Protein AF-A0A4Y9JCP2-F1 (afdb_monomer_lite)

Structure (mmCIF, N/CA/C/O backbone):
data_AF-A0A4Y9JCP2-F1
#
_entry.id   AF-A0A4Y9JCP2-F1
#
loop_
_atom_site.group_PDB
_atom_site.id
_atom_site.type_symbol
_atom_site.label_atom_id
_atom_site.label_alt_id
_atom_site.label_comp_id
_atom_site.label_asym_id
_atom_site.label_entity_id
_atom_site.label_seq_id
_atom_site.pdbx_PDB_ins_code
_atom_site.Cartn_x
_atom_site.Cartn_y
_atom_site.Cartn_z
_atom_site.occupancy
_atom_site.B_iso_or_equiv
_atom_site.auth_seq_id
_atom_site.auth_comp_id
_atom_site.auth_asym_id
_atom_site.auth_atom_id
_atom_site.pdbx_PDB_model_num
ATOM 1 N N . MET A 1 1 ? -7.286 -3.698 24.783 1.00 91.06 1 MET A N 1
ATOM 2 C CA . MET A 1 1 ? -8.332 -2.692 24.458 1.00 91.06 1 MET A CA 1
ATOM 3 C C . MET A 1 1 ? -8.678 -2.871 23.000 1.00 91.06 1 MET A C 1
ATOM 5 O O . MET A 1 1 ? -7.768 -2.826 22.181 1.00 91.06 1 MET A O 1
ATOM 9 N N . LYS A 1 2 ? -9.954 -3.065 22.662 1.00 96.06 2 LYS A N 1
ATOM 10 C CA . LYS A 1 2 ? -10.381 -3.260 21.271 1.00 96.06 2 LYS A CA 1
ATOM 11 C C . LYS A 1 2 ? -10.750 -1.937 20.608 1.00 96.06 2 LYS A C 1
ATOM 13 O O . LYS A 1 2 ? -11.146 -0.980 21.267 1.00 96.06 2 LYS A O 1
ATOM 18 N N . LYS A 1 3 ? -10.600 -1.884 19.287 1.00 95.44 3 LYS A N 1
ATOM 19 C CA . LYS A 1 3 ? -11.032 -0.769 18.443 1.00 95.44 3 LYS A CA 1
ATOM 20 C C . LYS A 1 3 ? -11.722 -1.319 17.204 1.00 95.44 3 LYS A C 1
ATOM 22 O O . LYS A 1 3 ? -11.212 -2.228 16.549 1.00 95.44 3 LYS A O 1
ATOM 27 N N . ARG A 1 4 ? -12.849 -0.714 16.839 1.00 98.00 4 ARG A N 1
ATOM 28 C CA . ARG A 1 4 ? -13.534 -0.976 15.574 1.00 98.00 4 ARG A CA 1
ATOM 29 C C . ARG A 1 4 ? -12.854 -0.221 14.431 1.00 98.00 4 ARG A C 1
ATOM 31 O O . ARG A 1 4 ? -12.680 0.996 14.492 1.00 98.00 4 ARG A O 1
ATOM 38 N N . CYS A 1 5 ? -12.473 -0.936 13.373 1.00 98.12 5 CYS A N 1
ATOM 39 C CA . CYS A 1 5 ? -11.957 -0.321 12.150 1.00 98.12 5 CYS A CA 1
ATOM 40 C C . CYS A 1 5 ? -13.052 0.510 11.461 1.00 98.12 5 CYS A C 1
ATOM 42 O O . CYS A 1 5 ? -14.151 0.012 11.231 1.00 98.12 5 CYS A O 1
ATOM 44 N N . ILE A 1 6 ? -12.753 1.745 11.045 1.00 97.31 6 ILE A N 1
ATOM 45 C CA . ILE A 1 6 ? -13.758 2.593 10.371 1.00 97.31 6 ILE A CA 1
ATOM 46 C C . ILE A 1 6 ? -14.119 2.126 8.955 1.00 97.31 6 ILE A C 1
ATOM 48 O O . ILE A 1 6 ? -15.118 2.582 8.416 1.00 97.31 6 ILE A O 1
ATOM 52 N N . LYS A 1 7 ? -13.303 1.258 8.338 1.00 97.94 7 LYS A N 1
ATOM 53 C CA . LYS A 1 7 ? -13.497 0.820 6.947 1.00 97.94 7 LYS A CA 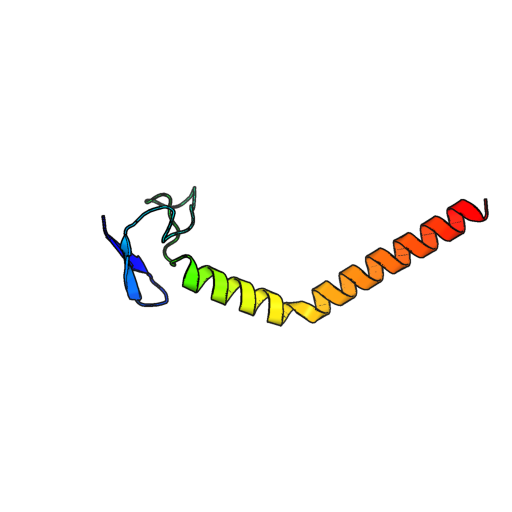1
ATOM 54 C C . LYS A 1 7 ? -14.145 -0.557 6.830 1.00 97.94 7 LYS A C 1
ATOM 56 O O . LYS A 1 7 ? -15.091 -0.696 6.071 1.00 97.94 7 LYS A O 1
ATOM 61 N N . CYS A 1 8 ? -13.635 -1.563 7.544 1.00 97.81 8 CYS A N 1
ATOM 62 C CA . CYS A 1 8 ? -14.213 -2.914 7.527 1.00 97.81 8 CYS A CA 1
ATOM 63 C C . CYS A 1 8 ? -15.140 -3.200 8.713 1.00 97.81 8 CYS A C 1
ATOM 65 O O . CYS A 1 8 ? -15.696 -4.286 8.784 1.00 97.81 8 CYS A O 1
ATOM 67 N N . HIS A 1 9 ? -15.267 -2.271 9.667 1.00 98.06 9 HIS A N 1
ATOM 68 C CA . HIS A 1 9 ? -16.130 -2.386 10.850 1.00 98.06 9 HIS A CA 1
ATOM 69 C C . HIS A 1 9 ? -15.873 -3.579 11.782 1.00 98.06 9 HIS A C 1
ATOM 71 O O . HIS A 1 9 ? -16.593 -3.734 12.760 1.00 98.06 9 HIS A O 1
ATOM 77 N N . GLN A 1 10 ? -14.804 -4.344 11.562 1.00 98.12 10 GLN A N 1
ATOM 78 C CA . GLN A 1 10 ? -14.360 -5.395 12.473 1.00 98.12 10 GLN A CA 1
ATOM 79 C C . GLN A 1 10 ? -13.692 -4.802 13.717 1.00 98.12 10 GLN A C 1
ATOM 81 O O . GLN A 1 10 ? -12.901 -3.853 13.618 1.00 98.12 10 GLN A O 1
ATOM 86 N N . GLU A 1 11 ? -13.974 -5.395 14.873 1.00 98.00 11 GLU A N 1
ATOM 87 C CA . GLU A 1 11 ? -13.243 -5.135 16.109 1.00 98.00 11 GLU A CA 1
ATOM 88 C C . GLU A 1 11 ? -11.933 -5.917 16.131 1.00 98.00 11 GLU A C 1
ATOM 90 O O . GLU A 1 11 ? -11.898 -7.116 15.861 1.00 98.00 11 GLU A O 1
ATOM 95 N N . LYS A 1 12 ? -10.836 -5.227 16.440 1.00 97.44 12 LYS A N 1
ATOM 96 C CA . LYS A 1 12 ? -9.504 -5.822 16.579 1.00 97.44 12 LYS A CA 1
ATOM 97 C C . LYS A 1 12 ? -8.815 -5.239 17.811 1.00 97.44 12 LYS A C 1
ATOM 99 O O . LYS A 1 12 ? -9.143 -4.127 18.230 1.00 97.44 12 LYS A O 1
ATOM 104 N N . GLU A 1 13 ? -7.844 -5.953 18.373 1.00 97.62 13 GLU A N 1
ATOM 105 C CA . GLU A 1 13 ? -7.022 -5.407 19.461 1.00 97.62 13 GLU A CA 1
ATOM 106 C C . GLU A 1 13 ? -6.289 -4.146 18.995 1.00 97.62 13 GLU A C 1
ATOM 108 O O . GLU A 1 13 ? -5.674 -4.142 17.924 1.00 97.62 13 GLU A O 1
ATOM 113 N N . LEU A 1 14 ? -6.350 -3.075 19.789 1.00 96.69 14 LEU A N 1
ATOM 114 C CA . LEU A 1 14 ? -5.669 -1.818 19.507 1.00 96.69 14 LEU A CA 1
ATOM 115 C C . LEU A 1 14 ? -4.185 -1.942 19.841 1.00 96.69 14 LEU A C 1
ATOM 117 O O . LEU A 1 14 ? -3.723 -1.548 20.908 1.00 96.69 14 LEU A O 1
ATOM 121 N N . ASN A 1 15 ? -3.448 -2.513 18.903 1.00 96.69 15 ASN A N 1
ATOM 122 C CA . ASN A 1 15 ? -2.012 -2.691 18.979 1.00 96.69 15 ASN A CA 1
ATOM 123 C C . ASN A 1 15 ? -1.373 -2.475 17.603 1.00 96.69 15 ASN A C 1
ATOM 125 O O . ASN A 1 15 ? -2.050 -2.325 16.579 1.00 96.69 15 ASN A O 1
ATOM 129 N N . GLU A 1 16 ? -0.044 -2.497 17.583 1.00 96.75 16 GLU A N 1
ATOM 130 C CA . GLU A 1 16 ? 0.754 -2.304 16.374 1.00 96.75 16 GLU A CA 1
ATOM 131 C C . GLU A 1 16 ? 0.553 -3.401 15.334 1.00 96.75 16 GLU A C 1
ATOM 133 O O . GLU A 1 16 ? 0.871 -3.182 14.169 1.00 96.75 16 GLU A O 1
ATOM 138 N N . THR A 1 17 ? 0.029 -4.568 15.710 1.00 97.38 17 THR A N 1
ATOM 139 C CA . THR A 1 17 ? -0.247 -5.669 14.783 1.00 97.38 17 THR A CA 1
ATOM 140 C C . THR A 1 17 ? -1.456 -5.352 13.909 1.00 97.38 17 THR A C 1
ATOM 142 O O . THR A 1 17 ? -1.391 -5.524 12.692 1.00 97.38 17 THR A O 1
ATOM 145 N N . ASN A 1 18 ? -2.524 -4.810 14.499 1.00 97.94 18 ASN A N 1
ATOM 146 C CA . ASN A 1 18 ? -3.790 -4.564 13.806 1.00 97.94 18 ASN A CA 1
ATOM 147 C C . ASN A 1 18 ? -3.929 -3.148 13.246 1.00 97.94 18 ASN A C 1
ATOM 149 O O . ASN A 1 18 ? -4.573 -2.971 12.208 1.00 97.94 18 ASN A O 1
ATOM 153 N N . PHE A 1 19 ? -3.335 -2.142 13.894 1.00 98.19 19 PHE A N 1
ATOM 154 C CA . PHE A 1 19 ? -3.479 -0.736 13.516 1.00 98.19 19 PHE A CA 1
ATOM 155 C C . PHE A 1 19 ? -2.106 -0.081 13.282 1.00 98.19 19 PHE A C 1
ATOM 157 O O . PHE A 1 19 ? -1.205 -0.215 14.108 1.00 98.19 19 PHE A O 1
ATOM 164 N N . PRO A 1 20 ? -1.903 0.637 12.159 1.00 97.38 20 PRO A N 1
ATOM 165 C CA . PRO A 1 20 ? -0.688 1.419 11.938 1.00 97.38 20 PRO A CA 1
ATOM 166 C C . PRO A 1 20 ? -0.517 2.518 12.991 1.00 97.38 20 PRO A C 1
ATOM 168 O O . PRO A 1 20 ? -1.497 3.160 13.376 1.00 97.38 20 PRO A O 1
ATOM 171 N N . LYS A 1 21 ? 0.730 2.811 13.380 1.00 97.44 21 LYS A N 1
ATOM 172 C CA . LYS A 1 21 ? 1.038 3.983 14.211 1.00 97.44 21 LYS A CA 1
ATOM 173 C C . LYS A 1 21 ? 0.669 5.272 13.482 1.00 97.44 21 LYS A C 1
ATOM 175 O O . LYS A 1 21 ? 0.997 5.457 12.310 1.00 97.44 21 LYS A O 1
ATOM 180 N N . LYS A 1 22 ? 0.040 6.194 14.205 1.00 96.75 22 LYS A N 1
ATOM 181 C CA . LYS A 1 22 ? -0.252 7.554 13.749 1.00 96.75 22 LYS A CA 1
ATOM 182 C C . LYS A 1 22 ? 0.047 8.522 14.888 1.00 96.75 22 LYS A C 1
ATOM 184 O O . LYS A 1 22 ? -0.791 8.710 15.767 1.00 96.75 22 LYS A O 1
ATOM 189 N N . LYS A 1 23 ? 1.234 9.141 14.840 1.00 94.94 23 LYS A N 1
ATOM 190 C CA . LYS A 1 23 ? 1.763 10.030 15.896 1.00 94.94 23 LYS A CA 1
ATOM 191 C C . LYS A 1 23 ? 0.779 11.138 16.287 1.00 94.94 23 LYS A C 1
ATOM 193 O O . LYS A 1 23 ? 0.578 11.389 17.462 1.00 94.94 23 LYS A O 1
ATOM 198 N N . ASN A 1 24 ? 0.085 11.710 15.304 1.00 94.06 24 ASN A N 1
ATOM 199 C CA . ASN A 1 24 ? -0.832 12.837 15.508 1.00 94.06 24 ASN A CA 1
ATOM 200 C C . ASN A 1 24 ? -2.278 12.391 15.800 1.00 94.06 24 ASN A C 1
ATOM 202 O O . ASN A 1 24 ? -3.223 13.104 15.475 1.00 94.06 24 ASN A O 1
ATOM 206 N N . SER A 1 25 ? -2.491 11.171 16.297 1.00 94.50 25 SER A N 1
ATOM 207 C CA . SER A 1 25 ? -3.826 10.691 16.670 1.00 94.50 25 SER A CA 1
ATOM 208 C C . SER A 1 25 ? -3.944 10.574 18.182 1.00 94.50 25 SER A C 1
ATOM 210 O O . SER A 1 25 ? -2.988 10.175 18.838 1.00 94.50 25 SER A O 1
ATOM 212 N N . LYS A 1 26 ? -5.143 10.835 18.719 1.00 91.38 26 LYS A N 1
ATOM 213 C CA . LYS A 1 26 ? -5.432 10.728 20.159 1.00 91.38 26 LYS A CA 1
ATOM 214 C C . LYS A 1 26 ? -5.015 9.379 20.761 1.00 91.38 26 LYS A C 1
ATOM 216 O O . LYS A 1 26 ? -4.591 9.330 21.903 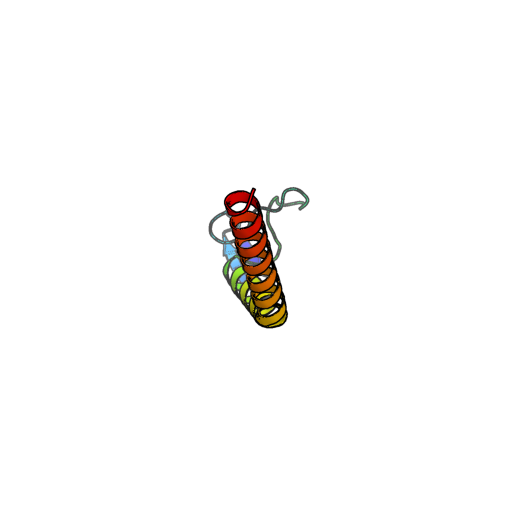1.00 91.38 26 LYS A O 1
ATOM 221 N N . THR A 1 27 ? -5.132 8.289 19.998 1.00 90.81 27 THR A N 1
ATOM 222 C CA . THR A 1 27 ? -4.785 6.935 20.460 1.00 90.81 27 THR A CA 1
ATOM 223 C C . THR A 1 27 ? -3.405 6.460 20.001 1.00 90.81 27 THR A C 1
ATOM 225 O O . THR A 1 27 ? -3.074 5.306 20.231 1.00 90.81 27 THR A O 1
ATOM 228 N N . GLY A 1 28 ? -2.627 7.272 19.278 1.00 96.25 28 GLY A N 1
ATOM 229 C CA . GLY A 1 28 ? -1.357 6.846 18.669 1.00 96.25 28 GLY A CA 1
ATOM 230 C C . GLY A 1 28 ? -1.486 5.881 17.474 1.00 96.25 28 GLY A C 1
ATOM 231 O O . GLY A 1 28 ? -0.472 5.463 16.912 1.00 96.25 28 GLY A O 1
ATOM 232 N N . PHE A 1 29 ? -2.707 5.570 17.026 1.00 97.56 29 PHE A N 1
ATOM 233 C CA . PHE A 1 29 ? -3.019 4.599 15.970 1.00 97.56 29 PHE A CA 1
ATOM 234 C C . PHE A 1 29 ? -3.999 5.159 14.921 1.00 97.56 29 PHE A C 1
ATOM 236 O O . PHE A 1 29 ? -4.872 5.970 15.234 1.00 97.56 29 PHE A O 1
ATOM 243 N N . ASP A 1 30 ? -3.881 4.715 13.664 1.00 96.81 30 ASP A N 1
ATOM 244 C CA . ASP A 1 30 ? -4.854 5.017 12.599 1.00 96.81 30 ASP A CA 1
ATOM 245 C C . ASP A 1 30 ? -6.243 4.440 12.958 1.00 96.81 30 ASP A C 1
ATOM 247 O O . ASP A 1 30 ? -6.381 3.468 13.703 1.00 96.81 30 ASP A O 1
ATOM 251 N N . SER A 1 31 ? -7.303 5.053 12.434 1.00 96.31 31 SER A N 1
ATOM 252 C CA . SER A 1 31 ? -8.678 4.574 12.598 1.00 96.31 31 SER A CA 1
ATOM 253 C C . SER A 1 31 ? -8.989 3.355 11.722 1.00 96.31 31 SER A C 1
ATOM 255 O O . SER A 1 31 ? -9.948 2.626 11.985 1.00 96.31 31 SER A O 1
ATOM 257 N N . ARG A 1 32 ? -8.181 3.119 10.684 1.00 97.56 32 ARG A N 1
ATOM 258 C CA . ARG A 1 32 ? -8.253 1.949 9.804 1.00 97.56 32 ARG A CA 1
ATOM 259 C C . ARG A 1 32 ? -7.251 0.888 10.244 1.00 97.56 32 ARG A C 1
ATOM 261 O O . ARG A 1 32 ? -6.112 1.204 10.580 1.00 97.56 32 ARG A O 1
ATOM 268 N N . CYS A 1 33 ? -7.654 -0.377 10.167 1.00 98.12 33 CYS A N 1
ATOM 269 C CA . CYS A 1 33 ? -6.741 -1.495 10.373 1.00 98.12 33 CYS A CA 1
ATOM 270 C C . CYS A 1 33 ? -5.706 -1.594 9.236 1.00 98.12 33 CYS A C 1
ATOM 272 O O . CYS A 1 33 ? -5.895 -1.043 8.144 1.00 98.12 33 CYS A O 1
ATOM 274 N N . LYS A 1 34 ? -4.618 -2.332 9.476 1.00 98.25 34 LYS A N 1
ATOM 275 C CA . LYS A 1 34 ? -3.547 -2.553 8.495 1.00 98.25 34 LYS A CA 1
ATOM 276 C C . LYS A 1 34 ? -4.052 -3.164 7.193 1.00 98.25 34 LYS A C 1
ATOM 278 O O . LYS A 1 34 ? -3.582 -2.763 6.136 1.00 98.25 34 LYS A O 1
ATOM 283 N N . ASP A 1 35 ? -5.015 -4.077 7.244 1.00 97.88 35 ASP A N 1
ATOM 284 C CA . ASP A 1 35 ? -5.514 -4.752 6.038 1.00 97.88 35 ASP A CA 1
ATOM 285 C C . ASP A 1 35 ? -6.244 -3.774 5.117 1.00 97.88 35 ASP A C 1
ATOM 287 O O . ASP A 1 35 ? -5.918 -3.660 3.937 1.00 97.88 35 ASP A O 1
ATOM 291 N N . CYS A 1 36 ? -7.145 -2.967 5.686 1.00 98.25 36 CYS A N 1
ATOM 292 C CA . CYS A 1 36 ? -7.802 -1.880 4.961 1.00 98.25 36 CYS A CA 1
ATOM 293 C C . CYS A 1 36 ? -6.785 -0.864 4.428 1.00 98.25 36 CYS A C 1
ATOM 295 O O . CYS A 1 36 ? -6.941 -0.341 3.324 1.00 98.25 36 CYS A O 1
ATOM 297 N N . ARG A 1 37 ? -5.727 -0.580 5.198 1.00 97.19 37 ARG A N 1
ATOM 298 C CA . ARG A 1 37 ? -4.663 0.329 4.766 1.00 97.19 37 ARG A CA 1
ATOM 299 C C . ARG A 1 37 ? -3.896 -0.227 3.565 1.00 97.19 37 ARG A C 1
ATOM 301 O O . ARG A 1 37 ? -3.726 0.499 2.593 1.00 97.19 37 ARG A O 1
ATOM 308 N N . ARG A 1 38 ? -3.514 -1.508 3.600 1.00 97.44 38 ARG A N 1
ATOM 309 C CA . ARG A 1 38 ? -2.834 -2.211 2.499 1.00 97.44 38 ARG A CA 1
ATOM 310 C C . ARG A 1 38 ? -3.672 -2.207 1.224 1.00 97.44 38 ARG A C 1
ATOM 312 O O . ARG A 1 38 ? -3.146 -1.893 0.163 1.00 97.44 38 ARG A O 1
ATOM 319 N N . GLN A 1 39 ? -4.969 -2.498 1.328 1.00 97.94 39 GLN A N 1
ATOM 320 C CA . GLN A 1 39 ? -5.882 -2.464 0.180 1.00 97.94 39 GLN A CA 1
ATOM 321 C C . GLN A 1 39 ? -5.956 -1.063 -0.439 1.00 97.94 39 GLN A C 1
ATOM 323 O O . GLN A 1 39 ? -5.802 -0.915 -1.649 1.00 97.94 39 GLN A O 1
ATOM 328 N N . MET A 1 40 ? -6.110 -0.027 0.388 1.00 96.69 40 MET A N 1
ATOM 329 C CA . MET A 1 40 ? -6.133 1.359 -0.085 1.00 96.69 40 MET A CA 1
ATOM 330 C C . MET A 1 40 ? -4.800 1.778 -0.722 1.00 96.69 40 MET A C 1
ATOM 332 O O . MET A 1 40 ? -4.786 2.481 -1.732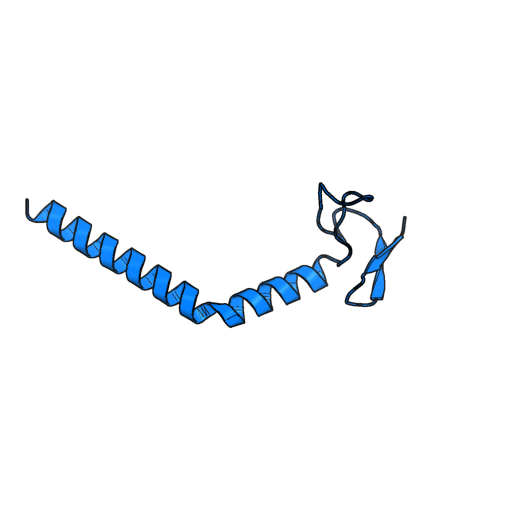 1.00 96.69 40 MET A O 1
ATOM 336 N N . ASP A 1 41 ? -3.671 1.393 -0.126 1.00 96.50 41 ASP A N 1
ATOM 337 C CA . ASP A 1 41 ? -2.348 1.702 -0.668 1.00 96.50 41 ASP A CA 1
ATOM 338 C C . ASP A 1 41 ? -2.128 0.984 -2.018 1.00 96.50 41 ASP A C 1
ATOM 340 O O . ASP A 1 41 ? -1.630 1.613 -2.954 1.00 96.50 41 ASP A O 1
ATOM 344 N N . LYS A 1 42 ? -2.594 -0.268 -2.163 1.00 97.94 42 LYS A N 1
ATOM 345 C CA . LYS A 1 42 ? -2.592 -1.018 -3.432 1.00 97.94 42 LYS A CA 1
ATOM 346 C C . LYS A 1 42 ? -3.423 -0.316 -4.510 1.00 97.94 42 LYS A C 1
ATOM 348 O O . LYS A 1 42 ? -2.890 -0.021 -5.573 1.00 97.94 42 LYS A O 1
ATOM 353 N N . GLN A 1 43 ? -4.673 0.041 -4.211 1.00 97.56 43 GLN A N 1
ATOM 354 C CA . GLN A 1 43 ? -5.551 0.756 -5.150 1.00 97.56 43 GLN A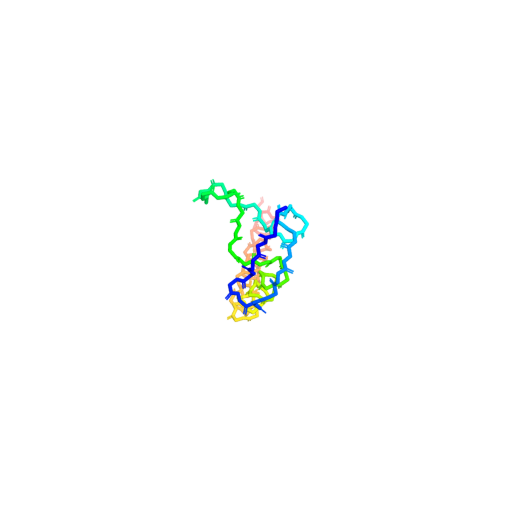 CA 1
ATOM 355 C C . GLN A 1 43 ? -4.946 2.095 -5.593 1.00 97.56 43 GLN A C 1
ATOM 357 O O . GLN A 1 43 ? -4.967 2.446 -6.771 1.00 97.56 43 GLN A O 1
ATOM 362 N N . ARG A 1 44 ? -4.348 2.845 -4.657 1.00 97.31 44 ARG A N 1
ATOM 363 C CA . ARG A 1 44 ? -3.672 4.111 -4.972 1.00 97.31 44 ARG A CA 1
ATOM 364 C C . ARG A 1 44 ? -2.467 3.907 -5.883 1.00 97.31 44 ARG A C 1
ATOM 366 O O . ARG A 1 44 ? -2.209 4.758 -6.733 1.00 97.31 44 ARG A O 1
ATOM 373 N N . TYR A 1 45 ? -1.705 2.836 -5.667 1.00 96.81 45 TYR A N 1
ATOM 374 C CA . TYR A 1 45 ? -0.583 2.486 -6.527 1.00 96.81 45 TYR A CA 1
ATOM 375 C C . TYR A 1 45 ? -1.065 2.108 -7.927 1.00 96.81 45 TYR A C 1
ATOM 377 O O . TYR A 1 45 ? -0.551 2.663 -8.890 1.00 96.81 45 TYR A O 1
ATOM 385 N N . GLU A 1 46 ? -2.072 1.241 -8.040 1.00 98.06 46 GLU A N 1
ATOM 386 C CA . GLU A 1 46 ? -2.652 0.813 -9.319 1.00 98.06 46 GLU A CA 1
ATOM 387 C C . GLU A 1 46 ? -3.159 2.008 -10.133 1.00 98.06 46 GLU A C 1
ATOM 389 O O . GLU A 1 46 ? -2.738 2.183 -11.273 1.00 98.06 46 GLU A O 1
ATOM 394 N N . ALA A 1 47 ? -3.925 2.912 -9.515 1.00 97.94 47 ALA A N 1
ATOM 395 C CA . ALA A 1 47 ? -4.423 4.128 -10.167 1.00 97.94 47 ALA A CA 1
ATOM 396 C C . ALA A 1 47 ? -3.314 5.088 -10.642 1.00 97.94 47 ALA A C 1
ATOM 398 O O . ALA A 1 47 ? -3.546 5.948 -11.488 1.00 97.94 47 ALA A O 1
ATOM 399 N N . LYS A 1 48 ? -2.104 4.988 -10.079 1.00 97.75 48 LYS A N 1
ATOM 400 C CA . LYS A 1 48 ? -0.950 5.835 -10.429 1.00 97.75 48 LYS A CA 1
ATOM 401 C C . LYS A 1 48 ? 0.155 5.061 -11.147 1.00 97.75 48 LYS A C 1
ATOM 403 O O . LYS A 1 48 ? 1.219 5.635 -11.395 1.00 97.75 48 LYS A O 1
ATOM 408 N N . ARG A 1 49 ? -0.066 3.780 -11.455 1.00 97.69 49 ARG A N 1
ATOM 409 C CA . ARG A 1 49 ? 0.978 2.842 -11.874 1.00 97.69 49 ARG A CA 1
ATOM 410 C C . ARG A 1 49 ? 1.689 3.331 -13.124 1.00 97.69 49 ARG A C 1
ATOM 412 O O . ARG A 1 49 ? 2.912 3.440 -13.110 1.00 97.69 49 ARG A O 1
ATOM 419 N N . ASP A 1 50 ? 0.936 3.716 -14.145 1.00 98.12 50 ASP A N 1
ATOM 420 C CA . ASP A 1 50 ? 1.501 4.135 -15.431 1.00 98.12 50 ASP A CA 1
ATOM 421 C C . ASP A 1 50 ? 2.337 5.405 -15.293 1.00 98.12 50 ASP A C 1
ATOM 423 O O . ASP A 1 50 ? 3.464 5.471 -15.781 1.00 98.12 50 ASP A O 1
ATOM 427 N N . LYS A 1 51 ? 1.855 6.378 -14.511 1.00 98.19 51 LYS A N 1
ATOM 428 C CA . LYS A 1 51 ? 2.609 7.602 -14.206 1.00 98.19 51 LYS A CA 1
ATOM 429 C C . LYS A 1 51 ? 3.926 7.292 -13.491 1.00 98.19 51 LYS A C 1
ATOM 431 O O . LYS A 1 51 ? 4.951 7.897 -13.804 1.00 98.19 51 LYS A O 1
ATOM 436 N N . ILE A 1 52 ? 3.914 6.358 -12.538 1.00 97.50 52 ILE A N 1
ATOM 437 C CA . ILE A 1 52 ? 5.120 5.923 -11.818 1.00 97.50 52 ILE A CA 1
ATOM 438 C C . ILE A 1 52 ? 6.098 5.228 -12.777 1.00 97.50 52 ILE A C 1
ATOM 440 O O . ILE A 1 52 ? 7.300 5.499 -12.729 1.00 97.50 52 ILE A O 1
ATOM 444 N N . LEU A 1 53 ? 5.607 4.341 -13.645 1.00 97.94 53 LEU A N 1
ATOM 445 C CA . LEU A 1 53 ? 6.437 3.618 -14.612 1.00 97.94 53 LEU A CA 1
ATOM 446 C C . LEU A 1 53 ? 7.062 4.562 -15.643 1.00 97.94 53 LEU A C 1
ATOM 448 O O . LEU A 1 53 ? 8.261 4.466 -15.906 1.00 97.94 53 LEU A O 1
ATOM 452 N N . GLU A 1 54 ? 6.299 5.527 -16.148 1.00 98.38 54 GLU A N 1
ATOM 453 C CA . GLU A 1 54 ? 6.788 6.538 -17.084 1.00 98.38 54 GLU A CA 1
ATOM 454 C C . GLU A 1 54 ? 7.869 7.427 -16.446 1.00 98.38 54 GLU A C 1
ATOM 456 O O . GLU A 1 54 ? 8.930 7.654 -17.033 1.00 98.38 54 GLU A O 1
ATOM 461 N N . GLN A 1 55 ? 7.674 7.864 -15.196 1.00 98.00 55 GLN A N 1
ATOM 462 C CA . GLN A 1 55 ? 8.704 8.603 -14.455 1.00 98.00 55 GLN A CA 1
ATOM 463 C C . GLN A 1 55 ? 9.995 7.789 -14.289 1.00 98.00 55 GLN A C 1
ATOM 465 O O . GLN A 1 55 ? 11.091 8.322 -14.499 1.00 98.00 55 GLN A O 1
ATOM 470 N N . LYS A 1 56 ? 9.883 6.494 -13.960 1.00 97.94 56 LYS A N 1
ATOM 471 C CA . LYS A 1 56 ? 11.039 5.589 -13.868 1.00 97.94 56 LYS A CA 1
ATOM 472 C C . LYS A 1 56 ? 11.747 5.448 -15.214 1.00 97.94 56 LYS A C 1
ATOM 474 O O . LYS A 1 56 ? 12.969 5.588 -15.267 1.00 97.94 56 LYS A O 1
ATOM 479 N N . LYS A 1 57 ? 11.004 5.236 -16.304 1.00 98.19 57 LYS A N 1
ATOM 480 C CA . LYS A 1 57 ? 11.554 5.137 -17.665 1.00 98.19 57 LYS A CA 1
ATOM 481 C C . LYS A 1 57 ? 12.367 6.383 -18.024 1.00 98.19 57 LYS A C 1
ATOM 483 O O . LYS A 1 57 ? 13.536 6.260 -18.393 1.00 98.19 57 LYS A O 1
ATOM 488 N N . ARG A 1 58 ? 11.807 7.578 -17.806 1.00 98.25 58 ARG A N 1
ATOM 489 C CA . ARG A 1 58 ? 12.498 8.861 -18.040 1.00 98.25 58 ARG A CA 1
ATOM 490 C C . ARG A 1 58 ? 13.755 9.023 -17.190 1.00 98.25 58 ARG A C 1
ATOM 492 O O . ARG A 1 58 ? 14.751 9.569 -17.658 1.00 98.25 58 ARG A O 1
ATOM 499 N N . TYR A 1 59 ? 13.730 8.582 -15.932 1.00 97.69 59 TYR A N 1
ATOM 500 C CA . TYR A 1 59 ? 14.913 8.607 -15.068 1.00 97.69 59 TYR A CA 1
ATOM 501 C C . TYR A 1 59 ? 16.048 7.746 -15.643 1.00 97.69 59 TYR A C 1
ATOM 503 O O . TYR A 1 59 ? 17.169 8.234 -15.799 1.00 97.69 59 TYR A O 1
ATOM 511 N N . TYR A 1 60 ? 15.759 6.501 -16.031 1.00 97.12 60 TYR A N 1
ATOM 512 C CA . TYR A 1 60 ? 16.774 5.607 -16.594 1.00 97.12 60 TYR A CA 1
ATOM 513 C C . TYR A 1 60 ? 17.296 6.073 -17.955 1.00 97.12 60 TYR A C 1
ATOM 515 O O . TYR A 1 60 ? 18.500 5.981 -18.198 1.00 97.12 60 TYR A O 1
ATOM 523 N N . GLN A 1 61 ? 16.433 6.622 -18.815 1.00 97.62 61 GLN A N 1
ATOM 524 C CA . GLN A 1 61 ? 16.845 7.214 -20.090 1.00 97.62 61 GLN A CA 1
ATOM 525 C C . GLN A 1 61 ? 17.818 8.379 -19.877 1.00 97.62 61 GLN A C 1
ATOM 527 O O . GLN A 1 61 ? 18.912 8.364 -20.439 1.00 97.62 61 GLN A O 1
ATOM 532 N N . ARG A 1 62 ? 17.479 9.334 -18.999 1.00 97.06 62 ARG A N 1
ATOM 533 C CA . ARG A 1 62 ? 18.367 10.460 -18.660 1.00 97.06 62 ARG A CA 1
ATOM 534 C C . ARG A 1 62 ? 19.701 9.986 -18.092 1.00 97.06 62 ARG A C 1
ATOM 536 O O . ARG A 1 62 ? 20.746 10.483 -18.497 1.00 97.06 62 ARG A O 1
ATOM 543 N N . ARG A 1 63 ? 19.685 8.981 -17.210 1.00 97.06 63 ARG A N 1
ATOM 544 C CA . ARG A 1 63 ? 20.911 8.387 -16.656 1.00 97.06 63 ARG A CA 1
ATOM 545 C C . ARG A 1 63 ? 21.782 7.740 -17.739 1.00 97.06 63 ARG A C 1
ATOM 547 O O . ARG A 1 63 ? 22.998 7.883 -17.689 1.00 97.06 63 ARG A O 1
ATOM 554 N N . LYS A 1 64 ? 21.179 7.040 -18.708 1.00 96.56 64 LYS A N 1
ATOM 555 C CA . LYS A 1 64 ? 21.898 6.427 -19.838 1.00 96.56 64 LYS A CA 1
ATOM 556 C C . LYS A 1 64 ? 22.533 7.489 -20.738 1.00 96.56 64 LYS A C 1
ATOM 558 O O . LYS A 1 64 ? 23.692 7.341 -21.103 1.00 96.56 64 LYS A O 1
ATOM 563 N N . ILE A 1 65 ? 21.790 8.551 -21.057 1.00 97.06 65 ILE A N 1
ATOM 564 C CA . ILE A 1 65 ? 22.286 9.680 -21.859 1.00 97.06 65 ILE A CA 1
ATOM 565 C C . ILE A 1 65 ? 23.471 10.344 -21.157 1.00 97.06 65 ILE A C 1
ATOM 567 O O . ILE A 1 65 ? 24.525 10.482 -21.764 1.00 97.06 65 ILE A O 1
ATOM 571 N N . ARG A 1 66 ? 23.330 10.667 -19.866 1.00 96.06 66 ARG A N 1
ATOM 572 C CA . ARG A 1 66 ? 24.401 11.271 -19.066 1.00 96.06 66 ARG A CA 1
ATOM 573 C C . ARG A 1 66 ? 25.679 10.430 -19.088 1.00 96.06 66 ARG A C 1
ATOM 575 O O . ARG A 1 66 ? 26.730 10.957 -19.414 1.00 96.06 66 ARG A O 1
ATOM 582 N N . LYS A 1 67 ? 25.570 9.123 -18.827 1.00 95.62 67 LYS A N 1
ATOM 583 C CA . LYS A 1 67 ? 26.721 8.209 -18.890 1.00 95.62 67 LYS A CA 1
ATOM 584 C C . LYS A 1 67 ? 27.365 8.164 -20.274 1.00 95.62 67 LYS A C 1
ATOM 586 O O . LYS A 1 67 ? 28.575 8.058 -20.371 1.00 95.62 67 LYS A O 1
ATOM 591 N N . LYS A 1 68 ? 26.566 8.216 -21.344 1.00 95.38 68 LYS A N 1
ATOM 592 C CA . LYS A 1 68 ? 27.099 8.239 -22.711 1.00 95.38 68 LYS A CA 1
ATOM 593 C C . LYS A 1 68 ? 27.883 9.527 -22.978 1.00 95.38 68 LYS A C 1
ATOM 595 O O . LYS A 1 68 ? 28.950 9.442 -23.559 1.00 95.38 68 LYS A O 1
ATOM 600 N N . ILE A 1 69 ? 27.375 10.677 -22.533 1.00 95.25 69 ILE A N 1
ATOM 601 C CA . ILE A 1 69 ? 28.077 11.966 -22.641 1.00 95.25 69 ILE A CA 1
ATOM 602 C C . ILE A 1 69 ? 29.387 11.931 -21.842 1.00 95.25 69 ILE A C 1
ATOM 604 O O . ILE A 1 69 ? 30.419 12.311 -22.372 1.00 95.25 69 ILE A O 1
ATOM 608 N N . GLU A 1 70 ? 29.362 11.417 -20.608 1.00 93.69 70 GLU A N 1
ATOM 609 C CA . GLU A 1 70 ? 30.556 11.261 -19.759 1.00 93.69 70 GLU A CA 1
ATOM 610 C C . GLU A 1 70 ? 31.626 10.336 -20.371 1.00 93.69 70 GLU A C 1
ATOM 612 O O . GLU A 1 70 ? 32.788 10.483 -20.037 1.00 93.69 70 GLU A O 1
ATOM 617 N N . LEU A 1 71 ? 31.252 9.395 -21.246 1.00 92.00 71 LEU A N 1
ATOM 618 C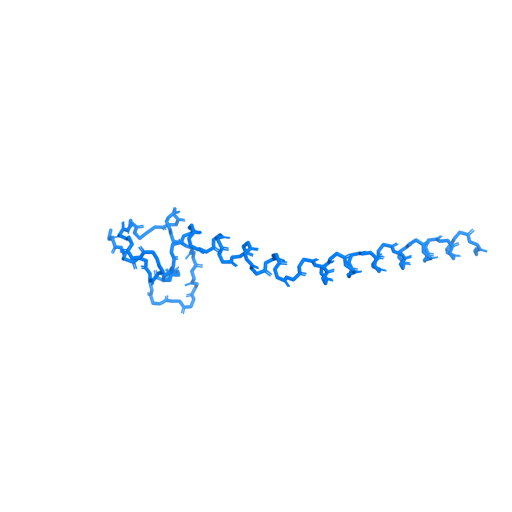 CA . LEU A 1 71 ? 32.189 8.508 -21.954 1.00 92.00 71 LEU A CA 1
ATOM 619 C C . LEU A 1 71 ? 32.714 9.093 -23.275 1.00 92.00 71 LEU A C 1
ATOM 621 O O . LEU A 1 71 ? 33.611 8.510 -23.877 1.00 92.00 71 LEU A O 1
ATOM 625 N N . MET A 1 72 ? 32.097 10.164 -23.779 1.00 86.00 72 MET A N 1
ATOM 626 C CA . MET A 1 72 ? 32.474 10.818 -25.038 1.00 86.00 72 MET A CA 1
ATOM 627 C C . MET A 1 72 ? 33.393 12.032 -24.832 1.00 86.00 72 MET A C 1
ATOM 629 O O . MET A 1 72 ? 33.895 12.559 -25.821 1.00 86.00 72 MET A O 1
ATOM 633 N N . ASN A 1 73 ? 33.585 12.459 -23.581 1.00 70.56 73 ASN A N 1
ATOM 634 C CA . ASN A 1 73 ? 34.509 13.513 -23.157 1.00 70.56 73 ASN A CA 1
ATOM 635 C C . ASN A 1 73 ? 35.701 12.886 -22.433 1.00 70.56 73 ASN A C 1
ATOM 637 O O . ASN A 1 73 ? 36.801 13.464 -22.531 1.00 70.56 73 ASN A O 1
#

Secondary structure (DSSP, 8-state):
-EEE-TTT--EEESSTTTS-B-TTSTTSB-SS-HHHHHHHHHHHHHHTHHHHHHHHHHHHHHHHHHHHHHHH-

Sequence (73 aa):
MKKRCIKCHQEKELNETNFPKKKNSKTGFDSRCKDCRRQMDKQRYEAKRDKILEQKKRYYQRRKIRKKIELMN

pLDDT: mean 96.34, std 3.69, range [70.56, 98.38]

Radius of gyration: 20.8 Å; chains: 1; bounding box: 51×19×50 Å

Fol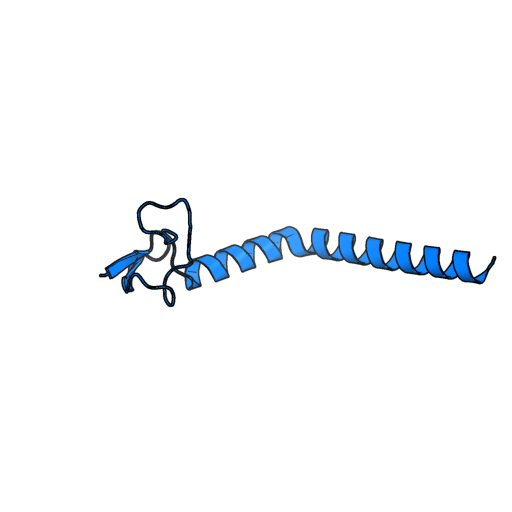dseek 3Di:
DWAQQPPPRDIDPPDVQFFPADCPDPSRTDSHTPVVVVVVVVVVCVVCVVVVVVVVVVVVVVVVVVVVVVVVD

Organism: NCBI:txid1432788